Protein AF-A0A349D3S3-F1 (afdb_monomer_lite)

Structure (mmCIF, N/CA/C/O backbone):
data_AF-A0A349D3S3-F1
#
_entry.id   AF-A0A349D3S3-F1
#
loop_
_atom_site.group_PDB
_atom_site.id
_atom_site.type_symbol
_atom_site.label_atom_id
_atom_site.label_alt_id
_atom_site.label_comp_id
_atom_site.label_asym_id
_atom_site.label_entity_id
_atom_site.label_seq_id
_atom_site.pdbx_PDB_ins_code
_atom_site.Cartn_x
_atom_site.Cartn_y
_atom_site.Cartn_z
_atom_site.occupancy
_atom_site.B_iso_or_equiv
_atom_site.auth_seq_id
_atom_site.auth_comp_id
_atom_site.auth_asym_id
_atom_site.auth_atom_id
_atom_site.pdbx_PDB_model_num
ATOM 1 N N . MET A 1 1 ? -19.788 -14.676 25.984 1.00 38.38 1 MET A N 1
ATOM 2 C CA . MET A 1 1 ? -20.037 -13.221 25.981 1.00 38.38 1 MET A CA 1
ATOM 3 C C . MET A 1 1 ? -20.420 -12.859 24.555 1.00 38.38 1 MET A C 1
ATOM 5 O O . MET A 1 1 ? -19.579 -12.966 23.676 1.00 38.38 1 MET A O 1
ATOM 9 N N . LEU A 1 2 ? -21.706 -12.622 24.294 1.00 42.47 2 LEU A N 1
ATOM 10 C CA . LEU A 1 2 ? -22.197 -12.277 22.957 1.00 42.47 2 LEU A CA 1
ATOM 11 C C . LEU A 1 2 ? -21.880 -10.798 22.714 1.00 42.47 2 LEU A C 1
ATOM 13 O O . LEU A 1 2 ? -22.424 -9.940 23.405 1.00 42.47 2 LEU A O 1
ATOM 17 N N . SER A 1 3 ? -20.959 -10.517 21.791 1.00 52.47 3 SER A N 1
ATOM 18 C CA . SER A 1 3 ? -20.718 -9.158 21.306 1.00 52.47 3 SER A CA 1
ATOM 19 C C . SER A 1 3 ? -21.906 -8.762 20.435 1.00 52.47 3 SER A C 1
ATOM 21 O O . SER A 1 3 ? -22.167 -9.410 19.422 1.00 52.47 3 SER A O 1
ATOM 23 N N . LEU A 1 4 ? -22.659 -7.739 20.848 1.00 53.25 4 LEU A N 1
ATOM 24 C CA . LEU A 1 4 ? -23.593 -7.080 19.946 1.00 53.25 4 LEU A CA 1
ATOM 25 C C . LEU A 1 4 ? -22.754 -6.365 18.886 1.00 53.25 4 LEU A C 1
ATOM 27 O O . LEU A 1 4 ? -22.228 -5.284 19.142 1.00 53.25 4 LEU A O 1
ATOM 31 N N . SER A 1 5 ? -22.625 -6.966 17.704 1.00 58.03 5 SER A N 1
ATOM 32 C CA . SER A 1 5 ? -22.218 -6.235 16.509 1.00 58.03 5 SER A CA 1
ATOM 33 C C . SER A 1 5 ? -23.203 -5.086 16.334 1.00 58.03 5 SER A C 1
ATOM 35 O O . SER A 1 5 ? -24.383 -5.309 16.050 1.00 58.03 5 SER A O 1
ATOM 37 N N . SER A 1 6 ? -22.741 -3.857 16.564 1.00 60.47 6 SER A N 1
ATOM 38 C CA . SER A 1 6 ? -23.488 -2.689 16.131 1.00 60.47 6 SER A CA 1
ATOM 39 C C . SER A 1 6 ? -23.725 -2.848 14.634 1.00 60.47 6 SER A C 1
ATOM 41 O O . SER A 1 6 ? -22.820 -3.158 13.859 1.00 60.47 6 SER A O 1
ATOM 43 N N . VAL A 1 7 ? -24.969 -2.683 14.210 1.00 66.00 7 VAL A N 1
ATOM 44 C CA . VAL A 1 7 ? -25.244 -2.496 12.793 1.00 66.00 7 VAL A CA 1
ATOM 45 C C . VAL A 1 7 ? -24.524 -1.201 12.384 1.00 66.00 7 VAL A C 1
ATOM 47 O O . VAL A 1 7 ? -24.918 -0.129 12.831 1.00 66.00 7 VAL A O 1
ATOM 50 N N . GLY A 1 8 ? -23.469 -1.291 11.563 1.00 67.31 8 GLY A N 1
ATOM 51 C CA . GLY A 1 8 ? -23.149 -0.224 10.604 1.00 67.31 8 GLY A CA 1
ATOM 52 C C . GLY A 1 8 ? -21.924 0.678 10.808 1.00 67.31 8 GLY A C 1
ATOM 53 O O . GLY A 1 8 ? -21.940 1.768 10.240 1.00 67.31 8 GLY A O 1
ATOM 54 N N . GLN A 1 9 ? -20.866 0.297 11.538 1.00 82.25 9 GLN A N 1
ATOM 55 C CA . GLN A 1 9 ? -19.601 1.049 11.435 1.00 82.25 9 GLN A CA 1
ATOM 56 C C . GLN A 1 9 ? -18.710 0.451 10.344 1.00 82.25 9 GLN A C 1
ATOM 58 O O . GLN A 1 9 ? -18.125 -0.608 10.548 1.00 82.25 9 GLN A O 1
ATOM 63 N N . SER A 1 10 ? -18.599 1.155 9.216 1.00 92.50 10 SER A N 1
ATOM 64 C CA . SER A 1 10 ? -17.615 0.853 8.176 1.00 92.50 10 SER A CA 1
ATOM 65 C C . SER A 1 10 ? -16.369 1.723 8.319 1.00 92.50 10 SER A C 1
ATOM 67 O O . SER A 1 10 ? -16.459 2.905 8.664 1.00 92.50 10 SER A O 1
ATOM 69 N N . VAL A 1 11 ? -15.209 1.156 8.012 1.00 94.81 11 VAL A N 1
ATOM 70 C CA . VAL A 1 11 ? -13.903 1.814 8.048 1.00 94.81 11 VAL A CA 1
ATOM 71 C C . VAL A 1 11 ? -13.376 1.966 6.624 1.00 94.81 11 VAL A C 1
ATOM 73 O O . VAL A 1 11 ? -13.164 0.989 5.907 1.00 94.81 11 VAL A O 1
ATOM 76 N N . GLY A 1 12 ? -13.150 3.216 6.221 1.00 97.44 12 GLY A N 1
ATOM 77 C CA . GLY A 1 12 ? -12.486 3.562 4.968 1.00 97.44 12 GLY A CA 1
ATOM 78 C C . GLY A 1 12 ? -11.044 4.004 5.206 1.00 97.44 12 GLY A C 1
ATOM 79 O O . GLY A 1 12 ? -10.811 4.937 5.975 1.00 97.44 12 GLY A O 1
ATOM 80 N N . LEU A 1 13 ? -10.086 3.377 4.524 1.00 98.25 13 LEU A N 1
ATOM 81 C CA . LEU A 1 13 ? -8.670 3.741 4.556 1.00 98.25 13 LEU A CA 1
ATOM 82 C C . LEU A 1 13 ? -8.267 4.472 3.265 1.00 98.25 13 LEU A C 1
ATOM 84 O O . LEU A 1 13 ? -8.439 3.956 2.161 1.00 98.25 13 LEU A O 1
ATOM 88 N N . VAL A 1 14 ? -7.709 5.679 3.396 1.00 98.31 14 VAL A N 1
ATOM 89 C CA . VAL A 1 14 ? -7.275 6.515 2.263 1.00 98.31 14 VAL A CA 1
ATOM 90 C C . VAL A 1 14 ? -5.759 6.686 2.300 1.00 98.31 14 VAL A C 1
ATOM 92 O O . VAL A 1 14 ? -5.220 7.278 3.235 1.00 98.31 14 VAL A O 1
ATOM 95 N N . LEU A 1 15 ? -5.070 6.191 1.272 1.00 98.44 15 LEU A N 1
ATOM 96 C CA . LEU A 1 15 ? -3.609 6.166 1.191 1.00 98.44 15 LEU A CA 1
ATOM 97 C C . LEU A 1 15 ? -3.091 7.158 0.145 1.00 98.44 15 LEU A C 1
ATOM 99 O O . LEU A 1 15 ? -3.275 6.992 -1.062 1.00 98.44 15 LEU A O 1
ATOM 103 N N . SER A 1 16 ? -2.395 8.200 0.592 1.00 97.81 16 SER A N 1
ATOM 104 C CA . SER A 1 16 ? -1.797 9.180 -0.319 1.00 97.81 16 SER A CA 1
ATOM 105 C C . SER A 1 16 ? -0.648 8.589 -1.148 1.00 97.81 16 SER A C 1
ATOM 107 O O . SER A 1 16 ? -0.029 7.591 -0.776 1.00 97.81 16 SER A O 1
ATOM 109 N N . GLY A 1 17 ? -0.280 9.279 -2.231 1.00 96.50 17 GLY A N 1
ATOM 110 C CA . GLY A 1 17 ? 1.021 9.075 -2.874 1.00 96.50 17 GLY A CA 1
ATOM 111 C C . GLY A 1 17 ? 2.186 9.546 -1.991 1.00 96.50 17 GLY A C 1
ATOM 112 O O . GLY A 1 17 ? 1.980 10.116 -0.918 1.00 96.50 17 GLY A O 1
ATOM 113 N N . GLY A 1 18 ? 3.419 9.322 -2.454 1.00 91.62 18 GLY A N 1
ATOM 114 C CA . GLY A 1 18 ? 4.620 9.756 -1.725 1.00 91.62 18 GLY A CA 1
ATOM 115 C C . GLY A 1 18 ? 5.941 9.096 -2.134 1.00 91.62 18 GLY A C 1
ATOM 116 O O . GLY A 1 18 ? 6.928 9.237 -1.412 1.00 91.62 18 GLY A O 1
ATOM 117 N N . GLY A 1 19 ? 5.980 8.353 -3.248 1.00 89.50 19 GLY A N 1
ATOM 118 C CA . GLY A 1 19 ? 7.176 7.623 -3.678 1.00 89.50 19 GLY A CA 1
ATOM 119 C C . GLY A 1 19 ? 7.599 6.580 -2.641 1.00 89.50 19 GLY A C 1
ATOM 120 O O . GLY A 1 19 ? 6.746 5.891 -2.080 1.00 89.50 19 GLY A O 1
ATOM 121 N N . SER A 1 20 ? 8.899 6.502 -2.346 1.00 89.31 20 SER A N 1
ATOM 122 C CA . SER A 1 20 ? 9.462 5.569 -1.357 1.00 89.31 20 SER A CA 1
ATOM 123 C C . SER A 1 20 ? 8.991 5.835 0.076 1.00 89.31 20 SER A C 1
ATOM 125 O O . SER A 1 20 ? 8.819 4.899 0.850 1.00 89.31 20 SER A O 1
ATOM 127 N N . LYS A 1 21 ? 8.695 7.090 0.439 1.00 93.25 21 LYS A N 1
ATOM 128 C CA . LYS A 1 21 ? 8.134 7.408 1.766 1.00 93.25 21 LYS A CA 1
ATOM 129 C C . LYS A 1 21 ? 6.728 6.831 1.953 1.00 93.25 21 LYS A C 1
ATOM 131 O O . LYS A 1 21 ? 6.325 6.571 3.082 1.00 93.25 21 LYS A O 1
ATOM 136 N N . GLY A 1 22 ? 6.006 6.593 0.855 1.00 94.25 22 GLY A N 1
ATOM 137 C CA . GLY A 1 22 ? 4.680 5.975 0.870 1.00 94.25 22 GLY A CA 1
ATOM 138 C C . GLY A 1 22 ? 4.674 4.526 1.367 1.00 94.25 22 GLY A C 1
ATOM 139 O O . GLY A 1 22 ? 3.618 4.037 1.749 1.00 94.25 22 GLY A O 1
ATOM 140 N N . LEU A 1 23 ? 5.832 3.855 1.441 1.00 96.00 23 LEU A N 1
ATOM 141 C CA . LEU A 1 23 ? 5.936 2.506 2.015 1.00 96.00 23 LEU A CA 1
ATOM 142 C C . LEU A 1 23 ? 5.558 2.460 3.504 1.00 96.00 23 LEU A C 1
ATOM 144 O O . LEU A 1 23 ? 5.178 1.405 4.004 1.00 96.00 23 LEU A O 1
ATOM 148 N N . ALA A 1 24 ? 5.574 3.603 4.200 1.00 97.31 24 ALA A N 1
ATOM 149 C CA . ALA A 1 24 ? 5.077 3.710 5.571 1.00 97.31 24 ALA A CA 1
ATOM 150 C C . ALA A 1 24 ? 3.601 3.289 5.716 1.00 97.31 24 ALA A C 1
ATOM 152 O O . ALA A 1 24 ? 3.203 2.841 6.791 1.00 97.31 24 ALA A O 1
ATOM 153 N N . HIS A 1 25 ? 2.804 3.366 4.640 1.00 98.38 25 HIS A N 1
ATOM 154 C CA . HIS A 1 25 ? 1.414 2.894 4.635 1.00 98.38 25 HIS A CA 1
ATOM 155 C C . HIS A 1 25 ? 1.294 1.403 4.969 1.00 98.38 25 HIS A C 1
ATOM 157 O O . HIS A 1 25 ? 0.322 1.014 5.606 1.00 98.38 25 HIS A O 1
ATOM 163 N N . ILE A 1 26 ? 2.293 0.581 4.624 1.00 98.44 26 ILE A N 1
ATOM 164 C CA . ILE A 1 26 ? 2.323 -0.848 4.982 1.00 98.44 26 ILE A CA 1
ATOM 165 C C . ILE A 1 26 ? 2.325 -1.009 6.509 1.00 98.44 26 ILE A C 1
ATOM 167 O O . ILE A 1 26 ? 1.579 -1.814 7.057 1.00 98.44 26 ILE A O 1
ATOM 171 N N . GLY A 1 27 ? 3.106 -0.184 7.214 1.00 98.31 27 GLY A N 1
ATOM 172 C CA . GLY A 1 27 ? 3.143 -0.180 8.678 1.00 98.31 27 GLY A CA 1
ATOM 173 C C . GLY A 1 27 ? 1.827 0.277 9.311 1.00 98.31 27 GLY A C 1
ATOM 174 O O . GLY A 1 27 ? 1.443 -0.238 10.358 1.00 98.31 27 GLY A O 1
ATOM 175 N N . VAL A 1 28 ? 1.110 1.206 8.670 1.00 98.19 28 VAL A N 1
ATOM 176 C CA . VAL A 1 28 ? -0.235 1.612 9.111 1.00 98.19 28 VAL A CA 1
ATOM 177 C C . VAL A 1 28 ? -1.207 0.443 8.997 1.00 98.19 28 VAL A C 1
ATOM 179 O O . VAL A 1 28 ? -1.898 0.150 9.967 1.00 98.19 28 VAL A O 1
ATOM 182 N N . ILE A 1 29 ? -1.228 -0.246 7.852 1.00 98.50 29 ILE A N 1
ATOM 183 C CA . ILE A 1 29 ? -2.084 -1.422 7.641 1.00 98.50 29 ILE A CA 1
ATOM 184 C C . ILE A 1 29 ? -1.767 -2.496 8.683 1.00 98.50 29 ILE A C 1
ATOM 186 O O . ILE A 1 29 ? -2.670 -2.921 9.398 1.00 98.50 29 ILE A O 1
ATOM 190 N N . LYS A 1 30 ? -0.486 -2.838 8.865 1.00 98.56 30 LYS A N 1
ATOM 191 C CA . LYS A 1 30 ? -0.045 -3.796 9.887 1.00 98.56 30 LYS A CA 1
ATOM 192 C C . LYS A 1 30 ? -0.565 -3.440 11.284 1.00 98.56 30 LYS A C 1
ATOM 194 O O . LYS A 1 30 ? -1.110 -4.282 11.988 1.00 98.56 30 LYS A O 1
ATOM 199 N N . ALA A 1 31 ? -0.458 -2.171 11.679 1.00 98.44 31 ALA A N 1
ATOM 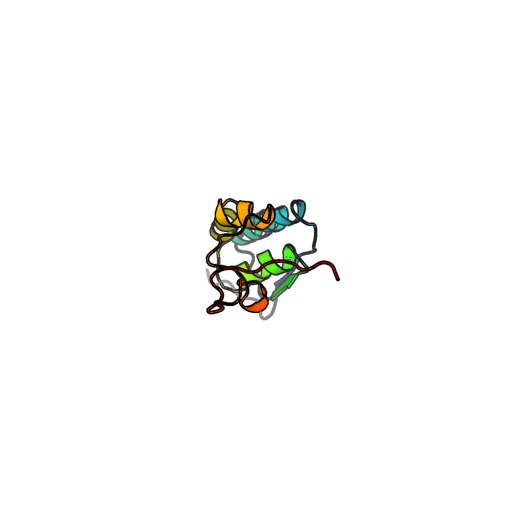200 C CA . ALA A 1 31 ? -0.927 -1.715 12.985 1.00 98.44 31 ALA A CA 1
ATOM 201 C C . ALA A 1 31 ? -2.458 -1.795 13.156 1.00 98.44 31 ALA A C 1
ATOM 203 O O . ALA A 1 31 ? -2.927 -1.913 14.295 1.00 98.44 31 ALA A O 1
ATOM 204 N N . LEU A 1 32 ? -3.223 -1.689 12.060 1.00 97.88 32 LEU A N 1
ATOM 205 C CA . LEU A 1 32 ? -4.676 -1.886 12.039 1.00 97.88 32 LEU A CA 1
ATOM 206 C C . LEU A 1 32 ? -5.028 -3.377 12.145 1.00 97.88 32 LEU A C 1
ATOM 208 O O . LEU A 1 32 ? -5.885 -3.728 12.959 1.00 97.88 32 LEU A O 1
ATOM 212 N N . GLU A 1 33 ? -4.323 -4.243 11.410 1.00 96.62 33 GLU A N 1
ATOM 213 C CA . GLU A 1 33 ? -4.478 -5.705 11.473 1.00 96.62 33 GLU A CA 1
ATOM 214 C C . GLU A 1 33 ? -4.197 -6.246 12.880 1.00 96.62 33 GLU A C 1
ATOM 216 O O . GLU A 1 33 ? -5.033 -6.947 13.454 1.00 96.62 33 GLU A O 1
ATOM 221 N N . GLU A 1 34 ? -3.077 -5.844 13.491 1.00 97.81 34 GLU A N 1
ATOM 222 C CA . GLU A 1 34 ? -2.694 -6.222 14.861 1.00 97.81 34 GLU A CA 1
ATOM 223 C C . GLU A 1 34 ? -3.739 -5.809 15.911 1.00 97.81 34 GLU A C 1
ATOM 225 O O . GLU A 1 34 ? -3.884 -6.456 16.949 1.00 97.81 34 GLU A O 1
ATOM 230 N N . ARG A 1 35 ? -4.477 -4.724 15.650 1.00 97.44 35 ARG A N 1
ATOM 231 C CA . ARG A 1 35 ? -5.549 -4.218 16.521 1.00 97.44 35 ARG A CA 1
ATOM 232 C C . ARG A 1 35 ? -6.929 -4.748 16.154 1.00 97.44 35 ARG A C 1
ATOM 234 O O . ARG A 1 35 ? -7.900 -4.343 16.790 1.00 97.44 35 ARG A O 1
ATOM 241 N N . GLN A 1 36 ? -7.020 -5.628 15.158 1.00 94.94 36 GLN A N 1
ATOM 242 C CA . GLN A 1 36 ? -8.276 -6.184 14.657 1.00 94.94 36 GLN A CA 1
ATOM 243 C C . GLN A 1 36 ? -9.271 -5.092 14.230 1.00 94.94 36 GLN A C 1
ATOM 245 O O . GLN A 1 36 ? -10.481 -5.226 14.425 1.00 94.94 36 GLN A O 1
ATOM 250 N N . ILE A 1 37 ? -8.763 -3.990 13.669 1.00 95.06 37 ILE A N 1
ATOM 251 C CA . ILE A 1 37 ? -9.592 -2.922 13.107 1.00 95.06 37 ILE A CA 1
ATOM 252 C C . ILE A 1 37 ? -9.917 -3.318 11.659 1.00 95.06 37 ILE A C 1
ATOM 254 O O . ILE A 1 37 ? -8.997 -3.362 10.842 1.00 95.06 37 ILE A O 1
ATOM 258 N N . PRO A 1 38 ? -11.186 -3.619 11.321 1.00 92.81 38 PRO A N 1
ATOM 259 C CA . PRO A 1 38 ? -11.548 -4.010 9.962 1.00 92.81 38 PRO A CA 1
ATOM 260 C C . PRO A 1 38 ? -11.356 -2.830 9.004 1.00 92.81 38 PRO A C 1
ATOM 262 O O . PRO A 1 38 ? -11.569 -1.687 9.396 1.00 92.81 38 PRO A O 1
ATOM 265 N N . ILE A 1 39 ? -10.966 -3.104 7.757 1.00 96.69 39 ILE A N 1
ATOM 266 C CA . ILE A 1 39 ? -10.918 -2.125 6.663 1.00 96.69 39 ILE A CA 1
ATOM 267 C C . ILE A 1 39 ? -11.925 -2.591 5.612 1.00 96.69 39 ILE A C 1
ATOM 269 O O . ILE A 1 39 ? -11.685 -3.575 4.918 1.00 96.69 39 ILE A O 1
ATOM 273 N N . ASP A 1 40 ? -13.057 -1.900 5.504 1.00 96.38 40 ASP A N 1
ATOM 274 C CA . ASP A 1 40 ? -14.135 -2.262 4.573 1.00 96.38 40 ASP A CA 1
ATOM 275 C C . ASP A 1 40 ? -13.913 -1.667 3.181 1.00 96.38 40 ASP A C 1
ATOM 277 O O . ASP A 1 40 ? -14.290 -2.249 2.165 1.00 96.38 40 ASP A O 1
ATOM 281 N N . PHE A 1 41 ? -13.292 -0.487 3.134 1.00 97.75 41 PHE A N 1
ATOM 282 C CA . PHE A 1 41 ? -12.986 0.222 1.900 1.00 97.75 41 PHE A CA 1
ATOM 283 C C . PHE A 1 41 ? -11.556 0.733 1.941 1.00 97.75 41 PHE A C 1
ATOM 285 O O . PHE A 1 41 ? -11.106 1.277 2.948 1.00 97.75 41 PHE A O 1
ATOM 292 N N . ILE A 1 42 ? -10.856 0.627 0.818 1.00 98.44 42 ILE A N 1
ATOM 293 C CA . ILE A 1 42 ? -9.510 1.165 0.673 1.00 98.44 42 ILE A CA 1
ATOM 294 C C . ILE A 1 42 ? -9.368 1.855 -0.676 1.00 98.44 42 ILE A C 1
ATOM 296 O O . ILE A 1 42 ? -9.860 1.381 -1.699 1.00 98.44 42 ILE A O 1
ATOM 300 N N . THR A 1 43 ? -8.720 3.012 -0.677 1.00 98.25 43 THR A N 1
ATOM 301 C CA . THR A 1 43 ? -8.406 3.761 -1.894 1.00 98.25 43 THR A CA 1
ATOM 302 C C . THR A 1 43 ? -7.054 4.435 -1.747 1.00 98.25 43 THR A C 1
ATOM 304 O O . THR A 1 43 ? -6.599 4.709 -0.633 1.00 98.25 43 THR A O 1
ATOM 307 N N . GLY A 1 44 ? -6.394 4.724 -2.862 1.00 97.88 44 GLY A N 1
ATOM 308 C CA . GLY A 1 44 ? -5.129 5.431 -2.819 1.00 97.88 44 GLY A CA 1
ATOM 309 C C . GLY A 1 44 ? -4.638 5.925 -4.167 1.00 97.88 44 GLY A C 1
ATOM 310 O O . GLY A 1 44 ? -5.216 5.630 -5.211 1.00 97.88 44 GLY A O 1
ATOM 311 N N . THR A 1 45 ? -3.537 6.674 -4.124 1.00 98.19 45 THR A N 1
ATOM 312 C CA . THR A 1 45 ? -2.894 7.283 -5.299 1.00 98.19 45 THR A CA 1
ATOM 313 C C . THR A 1 45 ? -1.428 6.860 -5.386 1.00 98.19 45 THR A C 1
ATOM 315 O O . THR A 1 45 ? -0.717 6.893 -4.383 1.00 98.19 45 THR A O 1
ATOM 318 N 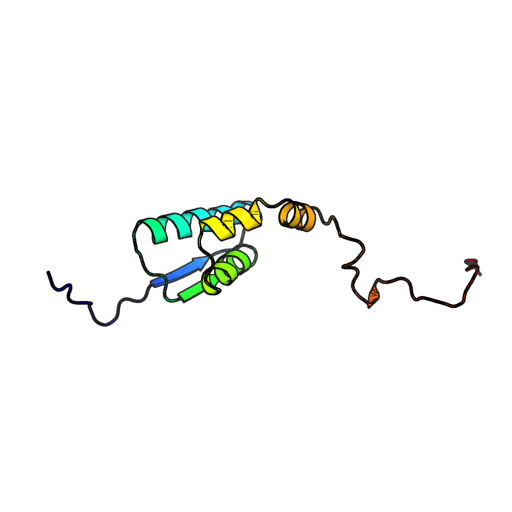N . SER A 1 46 ? -0.934 6.521 -6.585 1.00 96.06 46 SER A N 1
ATOM 319 C CA . SER A 1 46 ? 0.474 6.135 -6.817 1.00 96.06 46 SER A CA 1
ATOM 320 C C . SER A 1 46 ? 0.916 5.001 -5.870 1.00 96.06 46 SER A C 1
ATOM 322 O O . SER A 1 46 ? 0.269 3.959 -5.866 1.00 96.06 46 SER A O 1
ATOM 324 N N . THR A 1 47 ? 1.952 5.180 -5.037 1.00 96.81 47 THR A N 1
ATOM 325 C CA . THR A 1 47 ? 2.382 4.177 -4.041 1.00 96.81 47 THR A CA 1
ATOM 326 C C . THR A 1 47 ? 1.225 3.692 -3.161 1.00 96.81 47 THR A C 1
ATOM 328 O O . THR A 1 47 ? 1.095 2.494 -2.927 1.00 96.81 47 THR A O 1
ATOM 331 N N . GLY A 1 48 ? 0.350 4.603 -2.715 1.00 98.06 48 GLY A N 1
ATOM 332 C CA . GLY A 1 48 ? -0.825 4.249 -1.918 1.00 98.06 48 GLY A CA 1
ATOM 333 C C . GLY A 1 48 ? -1.847 3.416 -2.694 1.00 98.06 48 GLY A C 1
ATOM 334 O O . GLY A 1 48 ? -2.486 2.551 -2.107 1.00 98.06 48 GLY A O 1
ATOM 335 N N . ALA A 1 49 ? -1.964 3.618 -4.012 1.00 98.25 49 ALA A N 1
ATOM 336 C CA . ALA A 1 49 ? -2.823 2.799 -4.871 1.00 98.25 49 ALA A CA 1
ATOM 337 C C . ALA A 1 49 ? -2.278 1.373 -5.020 1.00 98.25 49 ALA A C 1
ATOM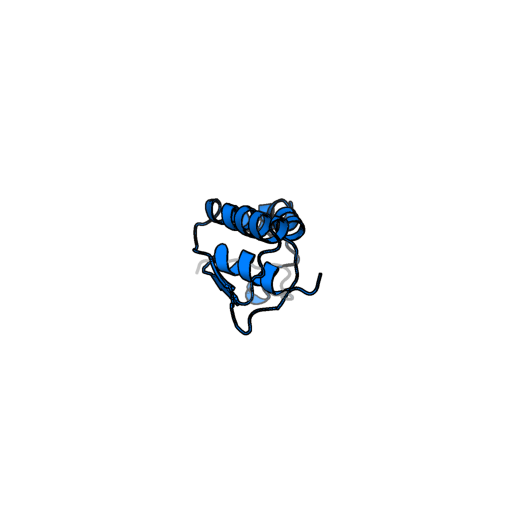 339 O O . ALA A 1 49 ? -3.047 0.422 -4.962 1.00 98.25 49 ALA A O 1
ATOM 340 N N . ILE A 1 50 ? -0.957 1.225 -5.180 1.00 97.25 50 ILE A N 1
ATOM 341 C CA . ILE A 1 50 ? -0.308 -0.090 -5.298 1.00 97.25 50 ILE A CA 1
ATOM 342 C C . ILE A 1 50 ? -0.478 -0.874 -3.992 1.00 97.25 50 ILE A C 1
ATOM 344 O O . ILE A 1 50 ? -0.982 -1.993 -4.014 1.00 97.25 50 ILE A O 1
ATOM 348 N N . ILE A 1 51 ? -0.123 -0.268 -2.853 1.00 98.38 51 ILE A N 1
ATOM 349 C CA . ILE A 1 51 ? -0.265 -0.897 -1.530 1.00 98.38 51 ILE A CA 1
ATOM 350 C C . ILE A 1 51 ? -1.735 -1.219 -1.244 1.00 98.38 51 ILE A C 1
ATOM 352 O O . ILE A 1 51 ? -2.057 -2.341 -0.865 1.00 98.38 51 ILE A O 1
ATOM 356 N N . GLY A 1 52 ? -2.631 -0.252 -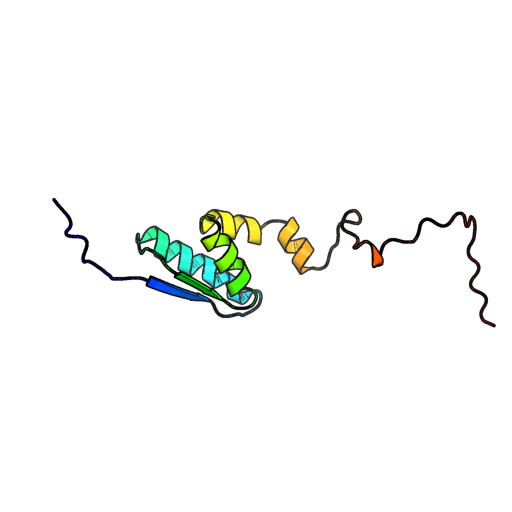1.461 1.00 98.31 52 GLY A N 1
ATOM 357 C CA . GLY A 1 52 ? -4.057 -0.437 -1.215 1.00 98.31 52 GLY A CA 1
ATOM 358 C C . GLY A 1 52 ? -4.688 -1.498 -2.116 1.00 98.31 52 GLY A C 1
ATOM 359 O O . GLY A 1 52 ? 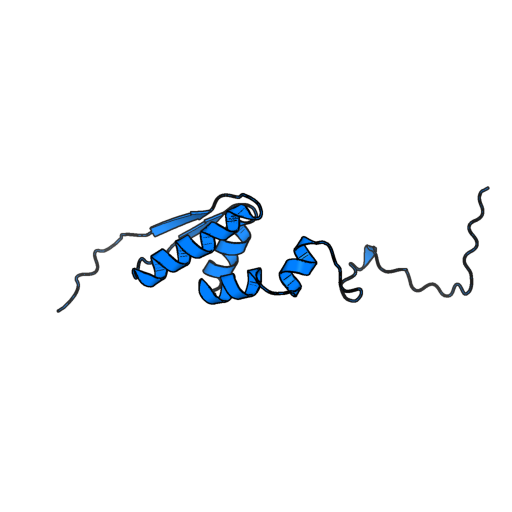-5.528 -2.263 -1.655 1.00 98.31 52 GLY A O 1
ATOM 360 N N . GLY A 1 53 ? -4.255 -1.588 -3.376 1.00 98.38 53 GLY A N 1
ATOM 361 C CA . GLY A 1 53 ? -4.708 -2.605 -4.322 1.00 98.38 53 GLY A CA 1
ATOM 362 C C . GLY A 1 53 ? -4.246 -4.013 -3.949 1.00 98.38 53 GLY A C 1
ATOM 363 O O . GLY A 1 53 ? -5.051 -4.942 -3.996 1.00 98.38 53 GLY A O 1
ATOM 364 N N . LEU A 1 54 ? -2.986 -4.176 -3.528 1.00 98.31 54 LEU A N 1
ATOM 365 C CA . LEU A 1 54 ? -2.487 -5.456 -3.012 1.00 98.31 54 LEU A CA 1
ATOM 366 C C . LEU A 1 54 ? -3.267 -5.879 -1.764 1.00 98.31 54 LEU A C 1
ATOM 368 O O . LEU A 1 54 ? -3.758 -7.002 -1.701 1.00 98.31 54 LEU A O 1
ATOM 372 N N . TYR A 1 55 ? -3.470 -4.959 -0.822 1.00 98.50 55 TYR A N 1
ATOM 373 C CA . TYR A 1 55 ? -4.239 -5.244 0.386 1.00 98.50 55 TYR A CA 1
ATOM 374 C C . TYR A 1 55 ? -5.684 -5.657 0.077 1.00 98.50 55 TYR A C 1
ATOM 376 O O . TYR A 1 55 ? -6.156 -6.693 0.537 1.00 98.50 55 TYR A O 1
ATOM 384 N N . ALA A 1 56 ? -6.367 -4.907 -0.794 1.00 98.12 56 ALA A N 1
ATOM 385 C CA . ALA A 1 56 ? -7.713 -5.247 -1.261 1.00 98.12 56 ALA A CA 1
ATOM 386 C C . ALA A 1 56 ? -7.780 -6.596 -1.999 1.00 98.12 56 ALA A C 1
ATOM 388 O O . ALA A 1 56 ? -8.843 -7.211 -2.055 1.00 98.12 56 ALA A O 1
ATOM 389 N N . SER A 1 57 ? -6.659 -7.058 -2.562 1.00 98.19 57 SER A N 1
ATOM 390 C CA . SER A 1 57 ? -6.547 -8.359 -3.232 1.00 98.19 57 SER A CA 1
ATOM 391 C C . SER A 1 57 ? -6.332 -9.525 -2.257 1.00 98.19 57 SER A C 1
ATOM 393 O O . SER A 1 57 ? -6.226 -10.666 -2.700 1.00 98.19 57 SER A O 1
ATOM 395 N N . GLY A 1 58 ? -6.291 -9.259 -0.946 1.00 97.12 58 GLY A N 1
ATOM 396 C CA . GLY A 1 58 ? -6.204 -10.275 0.106 1.00 97.12 58 GLY A CA 1
ATOM 397 C C . GLY A 1 58 ? -4.795 -10.547 0.632 1.00 97.12 58 GLY A C 1
ATOM 398 O O . GLY A 1 58 ? -4.629 -11.484 1.407 1.00 97.12 58 GLY A O 1
ATOM 399 N N . TYR A 1 59 ? -3.797 -9.752 0.239 1.00 98.44 59 TYR A N 1
ATOM 400 C CA . TYR A 1 59 ? -2.451 -9.852 0.800 1.00 98.44 59 TYR A CA 1
ATOM 401 C C . TYR A 1 59 ? -2.395 -9.213 2.191 1.00 98.44 59 TYR A C 1
ATOM 403 O O . TYR A 1 59 ? -2.924 -8.120 2.405 1.00 98.44 59 TYR A O 1
ATOM 411 N N . THR A 1 60 ? -1.690 -9.862 3.110 1.00 98.12 60 THR A N 1
ATOM 412 C CA . THR A 1 60 ? -1.388 -9.337 4.452 1.00 98.12 60 THR A CA 1
ATOM 413 C C . THR A 1 60 ? -0.353 -8.210 4.398 1.00 98.12 60 THR A C 1
ATOM 415 O O . THR A 1 60 ? 0.414 -8.100 3.431 1.00 98.12 60 THR A O 1
ATOM 418 N N . ALA A 1 61 ? -0.266 -7.376 5.441 1.00 98.19 61 ALA A N 1
ATOM 419 C CA . ALA A 1 61 ? 0.768 -6.342 5.489 1.00 98.19 61 ALA A CA 1
ATOM 420 C C . ALA A 1 61 ? 2.193 -6.924 5.427 1.00 98.19 61 ALA A C 1
ATOM 422 O O . ALA A 1 61 ? 3.068 -6.324 4.796 1.00 98.19 61 ALA A O 1
ATOM 423 N N . GLU A 1 62 ? 2.430 -8.094 6.028 1.00 98.25 62 GLU A N 1
ATOM 424 C CA . GLU A 1 62 ? 3.700 -8.824 5.942 1.00 98.25 62 GLU A CA 1
ATOM 425 C C . GLU A 1 62 ? 4.040 -9.259 4.513 1.00 98.25 62 GLU A C 1
ATOM 427 O O . GLU A 1 62 ? 5.172 -9.067 4.068 1.00 98.25 62 GLU A O 1
ATOM 432 N N . GLU A 1 63 ? 3.082 -9.820 3.775 1.00 98.56 63 GLU A N 1
ATOM 433 C CA . GLU A 1 63 ? 3.307 -10.246 2.389 1.00 98.56 63 GLU A CA 1
ATOM 434 C C . GLU A 1 63 ? 3.570 -9.047 1.479 1.00 98.56 63 GLU A C 1
ATOM 436 O O . GLU A 1 63 ? 4.487 -9.078 0.656 1.00 98.56 63 GLU A O 1
ATOM 441 N N . ILE A 1 64 ? 2.824 -7.955 1.666 1.00 98.50 64 ILE A N 1
ATOM 442 C CA . ILE A 1 64 ? 3.074 -6.704 0.947 1.00 98.50 64 ILE A CA 1
ATOM 443 C C . ILE A 1 64 ? 4.480 -6.197 1.277 1.00 98.50 64 ILE A C 1
ATOM 445 O O . ILE A 1 64 ? 5.239 -5.863 0.369 1.00 98.50 64 ILE A O 1
ATOM 449 N N . GLN A 1 65 ? 4.872 -6.181 2.553 1.00 98.00 65 GLN A N 1
ATOM 450 C CA . GLN A 1 65 ? 6.227 -5.798 2.949 1.00 98.00 65 GLN A CA 1
ATOM 451 C C . GLN A 1 65 ? 7.289 -6.658 2.251 1.00 98.00 65 GLN A C 1
ATOM 453 O O . GLN A 1 65 ? 8.264 -6.106 1.743 1.00 98.00 65 GLN A O 1
ATOM 458 N N . ALA A 1 66 ? 7.093 -7.976 2.187 1.00 98.25 66 ALA A N 1
ATOM 459 C CA . ALA A 1 66 ? 8.011 -8.887 1.513 1.00 98.25 66 ALA A CA 1
ATOM 460 C C . ALA A 1 66 ? 8.135 -8.580 0.011 1.00 98.25 66 ALA A C 1
ATOM 462 O O . ALA A 1 66 ? 9.252 -8.524 -0.500 1.00 98.25 66 ALA A O 1
ATOM 463 N N . ILE A 1 67 ? 7.024 -8.285 -0.677 1.00 97.50 67 ILE A N 1
ATOM 464 C CA . ILE A 1 67 ? 7.035 -7.868 -2.090 1.00 97.50 67 ILE A CA 1
ATOM 465 C C . ILE A 1 67 ? 7.887 -6.608 -2.273 1.00 97.50 67 ILE A C 1
ATOM 467 O O . ILE A 1 67 ? 8.753 -6.570 -3.142 1.00 97.50 67 ILE A O 1
ATOM 471 N N . PHE A 1 68 ? 7.690 -5.581 -1.447 1.00 95.94 68 PHE A N 1
ATOM 472 C CA . PHE A 1 68 ? 8.428 -4.318 -1.576 1.00 95.94 68 PHE A CA 1
ATOM 473 C C . PHE A 1 68 ? 9.914 -4.414 -1.184 1.00 95.94 68 PHE A C 1
ATOM 475 O O . PHE A 1 68 ? 10.689 -3.522 -1.533 1.00 95.94 68 PHE A O 1
ATOM 482 N N . LEU A 1 69 ? 10.308 -5.467 -0.464 1.00 95.56 69 LEU A N 1
ATOM 483 C CA . LEU A 1 69 ? 11.699 -5.770 -0.112 1.00 95.56 69 LEU A CA 1
ATOM 484 C C . LEU A 1 69 ? 12.373 -6.755 -1.079 1.00 95.56 69 LEU A C 1
ATOM 486 O O . LEU A 1 69 ? 13.567 -7.003 -0.930 1.00 95.56 69 LEU A O 1
ATOM 490 N N . SER A 1 70 ? 11.626 -7.309 -2.034 1.00 96.25 70 SER A N 1
ATOM 491 C CA . SER A 1 70 ? 12.145 -8.255 -3.020 1.00 96.25 70 SER A CA 1
ATOM 492 C C . SER A 1 70 ? 13.113 -7.595 -4.005 1.00 96.25 70 SER A C 1
ATOM 494 O O . SER A 1 70 ? 12.981 -6.407 -4.327 1.00 96.25 70 SER A O 1
ATOM 496 N N . ASP A 1 71 ? 14.065 -8.380 -4.510 1.00 93.81 71 ASP A N 1
ATOM 497 C CA . ASP A 1 71 ? 15.005 -7.924 -5.535 1.00 93.81 71 ASP A CA 1
ATOM 498 C C . ASP A 1 71 ? 14.256 -7.535 -6.814 1.00 93.81 71 ASP A C 1
ATOM 500 O O . ASP A 1 71 ? 14.555 -6.502 -7.408 1.00 93.81 71 ASP A O 1
ATOM 504 N N . GLU A 1 72 ? 13.198 -8.268 -7.170 1.00 91.12 72 GLU A N 1
ATOM 505 C CA . GLU A 1 72 ? 12.361 -7.982 -8.336 1.00 91.12 72 GLU A CA 1
ATOM 506 C C . GLU A 1 72 ? 11.732 -6.586 -8.257 1.00 91.12 72 GLU A C 1
ATOM 508 O O . GLU A 1 72 ? 11.727 -5.829 -9.235 1.00 91.12 72 GLU A O 1
ATOM 513 N N . PHE A 1 73 ? 11.211 -6.208 -7.086 1.00 91.94 73 PHE A N 1
ATOM 514 C CA . PHE A 1 73 ? 10.644 -4.877 -6.896 1.00 91.94 73 PHE A CA 1
ATOM 515 C C . PHE A 1 73 ? 11.726 -3.788 -6.898 1.00 91.94 73 PHE A C 1
ATOM 517 O O . PHE A 1 73 ? 11.524 -2.702 -7.454 1.00 91.94 73 PHE A O 1
ATOM 524 N N . ILE A 1 74 ? 12.886 -4.062 -6.300 1.00 91.88 74 ILE A N 1
ATOM 525 C CA . ILE A 1 74 ? 14.020 -3.131 -6.284 1.00 91.88 74 ILE A CA 1
ATOM 526 C C . ILE A 1 74 ? 14.547 -2.892 -7.705 1.00 91.88 74 ILE A C 1
ATOM 528 O O . ILE A 1 74 ? 14.796 -1.740 -8.078 1.00 91.88 74 ILE A O 1
ATOM 532 N N . ASP A 1 75 ? 14.668 -3.940 -8.509 1.00 91.94 75 ASP A N 1
ATOM 533 C CA . ASP A 1 75 ? 15.108 -3.872 -9.900 1.00 91.94 75 ASP A CA 1
ATOM 534 C C . ASP A 1 75 ? 14.108 -3.105 -10.761 1.00 91.94 75 ASP A C 1
ATOM 536 O O . ASP A 1 75 ? 14.500 -2.173 -11.476 1.00 91.94 75 ASP A O 1
ATOM 540 N N . LEU A 1 76 ? 12.810 -3.379 -10.589 1.00 88.50 76 LEU A N 1
ATOM 541 C CA . LEU A 1 76 ? 11.738 -2.605 -11.214 1.00 88.50 76 LEU A CA 1
ATOM 542 C C . LEU A 1 76 ? 11.874 -1.105 -10.903 1.00 88.50 76 LEU A C 1
ATOM 544 O O . LEU A 1 76 ? 11.794 -0.272 -11.810 1.00 88.50 76 LEU A O 1
ATOM 548 N N . MET A 1 77 ? 12.119 -0.747 -9.640 1.00 88.31 77 MET A N 1
ATOM 549 C CA . MET A 1 77 ? 12.287 0.646 -9.205 1.00 88.31 77 MET A CA 1
ATOM 550 C C . MET A 1 77 ? 13.567 1.301 -9.735 1.00 88.31 77 MET A C 1
ATOM 552 O O . MET A 1 77 ? 13.595 2.516 -9.944 1.00 88.31 77 MET A O 1
ATOM 556 N N . ARG A 1 78 ? 14.622 0.516 -9.970 1.00 89.00 78 ARG A N 1
ATOM 557 C CA . ARG A 1 78 ? 15.864 0.969 -10.616 1.00 89.00 78 ARG A CA 1
ATOM 558 C C . ARG A 1 78 ? 15.740 1.065 -12.136 1.00 89.00 78 ARG A C 1
ATOM 560 O O . ARG A 1 78 ? 16.633 1.610 -12.781 1.00 89.00 78 ARG A O 1
ATOM 567 N N . GLY A 1 79 ? 14.644 0.564 -12.705 1.00 86.31 79 GLY A N 1
ATOM 568 C CA . GLY A 1 79 ? 14.451 0.469 -14.148 1.00 86.31 79 GLY A CA 1
ATOM 569 C C . GLY A 1 79 ? 15.307 -0.619 -14.797 1.00 86.31 79 GLY A C 1
ATOM 570 O O . GLY A 1 79 ? 15.471 -0.601 -16.018 1.00 86.31 79 GLY A O 1
ATOM 571 N N . ILE A 1 80 ? 15.842 -1.545 -13.998 1.00 84.50 80 ILE A N 1
ATOM 572 C CA . ILE A 1 80 ? 16.499 -2.752 -14.489 1.00 84.50 80 ILE A CA 1
ATOM 573 C C . ILE A 1 80 ? 15.390 -3.631 -15.065 1.00 84.50 80 ILE A C 1
ATOM 575 O O . ILE A 1 80 ? 14.374 -3.881 -14.417 1.00 84.50 80 ILE A O 1
ATOM 579 N N . LYS A 1 81 ? 15.540 -4.014 -16.331 1.00 72.12 81 LYS A N 1
ATOM 580 C CA . LYS A 1 81 ? 14.560 -4.828 -17.043 1.00 72.12 81 LYS A CA 1
ATOM 581 C C . LYS A 1 81 ? 15.175 -6.161 -17.375 1.00 72.12 81 LYS A C 1
ATOM 583 O O . LYS A 1 81 ? 16.259 -6.211 -17.943 1.00 72.12 81 LYS A O 1
ATOM 588 N N . ASP A 1 82 ? 14.420 -7.199 -17.083 1.00 73.19 82 ASP A N 1
ATOM 589 C CA . ASP A 1 82 ? 14.622 -8.495 -17.691 1.00 73.19 82 ASP A CA 1
ATOM 590 C C . ASP A 1 82 ? 14.298 -8.388 -19.197 1.00 73.19 82 ASP A C 1
ATOM 592 O O . ASP A 1 82 ? 13.264 -7.827 -19.594 1.00 73.19 82 ASP A O 1
ATOM 596 N N . GLU A 1 83 ? 15.223 -8.853 -20.039 1.00 70.69 83 GLU A N 1
ATOM 597 C CA . GLU A 1 83 ? 15.132 -8.774 -21.501 1.00 70.69 83 GLU A CA 1
ATOM 598 C C . GLU A 1 83 ? 13.906 -9.520 -22.048 1.00 70.69 83 GLU A C 1
ATOM 600 O O . GLU A 1 83 ? 13.346 -9.120 -23.082 1.00 70.69 83 GLU A O 1
ATOM 605 N N . ASP A 1 84 ? 13.419 -10.522 -21.314 1.00 72.50 84 ASP A N 1
ATOM 606 C CA . ASP A 1 84 ? 12.235 -11.303 -21.673 1.00 72.50 84 ASP A CA 1
ATOM 607 C C . ASP A 1 84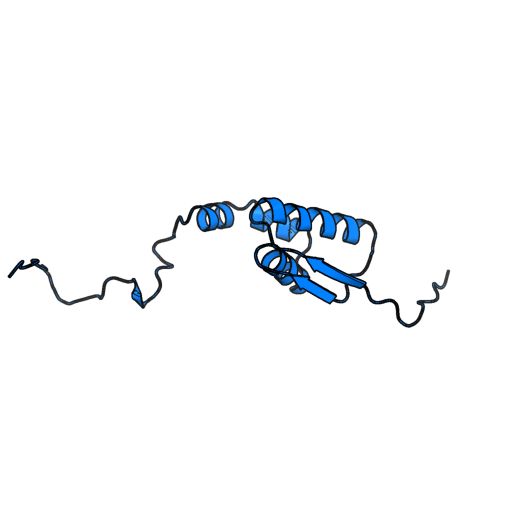 ? 10.937 -10.477 -21.599 1.00 72.50 84 ASP A C 1
ATOM 609 O O . ASP A 1 84 ? 9.974 -10.736 -22.334 1.00 72.50 84 ASP A O 1
ATOM 613 N N . TYR A 1 85 ? 10.926 -9.405 -20.799 1.00 71.38 85 TYR A N 1
ATOM 614 C CA . TYR A 1 85 ? 9.773 -8.517 -20.599 1.00 71.38 85 TYR A CA 1
ATOM 615 C C . TYR A 1 85 ? 9.796 -7.277 -21.501 1.00 71.38 85 TYR A C 1
ATOM 617 O O . TYR A 1 85 ? 9.129 -6.267 -21.236 1.00 71.38 85 TYR A O 1
ATOM 625 N N . ASN A 1 86 ? 10.531 -7.332 -22.613 1.00 72.50 86 ASN A N 1
ATOM 626 C CA . ASN A 1 86 ? 10.464 -6.286 -23.621 1.00 72.50 86 ASN A CA 1
ATOM 627 C C . ASN A 1 86 ? 9.063 -6.211 -24.243 1.00 72.50 86 ASN A C 1
ATOM 629 O O . ASN A 1 86 ? 8.573 -7.156 -24.867 1.00 72.50 86 ASN A O 1
ATOM 633 N N . TYR A 1 87 ? 8.426 -5.041 -24.105 1.00 74.62 87 TYR A N 1
ATOM 634 C CA . TYR A 1 87 ? 7.177 -4.721 -24.794 1.00 74.62 87 TYR A CA 1
ATOM 635 C C . TYR A 1 87 ? 7.300 -5.059 -26.278 1.00 74.62 87 TYR A C 1
ATOM 637 O O . TYR A 1 87 ? 8.310 -4.733 -26.895 1.00 74.62 87 TYR A O 1
ATOM 645 N N . TYR A 1 88 ? 6.253 -5.642 -26.868 1.00 75.38 88 TYR A N 1
ATOM 646 C CA . TYR A 1 88 ? 6.251 -6.064 -28.274 1.00 75.38 88 TYR A CA 1
ATOM 647 C C . TYR A 1 88 ? 6.777 -4.981 -29.234 1.00 75.38 88 TYR A C 1
ATOM 649 O O . TYR A 1 88 ? 7.586 -5.265 -30.107 1.00 75.38 88 TYR A O 1
ATOM 657 N N . PHE A 1 89 ? 6.396 -3.718 -29.017 1.00 76.00 89 PHE A N 1
ATOM 658 C CA . PHE A 1 89 ? 6.817 -2.578 -29.842 1.00 76.00 89 PHE A CA 1
ATOM 659 C C . PHE A 1 89 ? 8.286 -2.158 -29.678 1.00 76.00 89 PHE A C 1
ATOM 661 O O . PHE A 1 89 ? 8.768 -1.342 -30.458 1.00 76.00 89 PHE A O 1
ATOM 668 N N . LYS A 1 90 ? 8.975 -2.667 -28.654 1.00 71.31 90 LYS A N 1
ATOM 669 C CA . LYS A 1 90 ? 10.400 -2.431 -28.384 1.00 71.31 90 LYS A CA 1
ATOM 670 C C . LYS A 1 90 ? 11.283 -3.630 -28.715 1.00 71.31 90 LYS A C 1
ATOM 672 O O . LYS A 1 90 ? 12.497 -3.506 -28.616 1.00 71.31 90 LYS A O 1
ATOM 677 N N . LYS A 1 91 ? 10.699 -4.772 -29.087 1.00 75.62 91 LYS A N 1
ATOM 678 C CA . LYS A 1 91 ? 11.482 -5.896 -29.598 1.00 75.62 91 LYS A CA 1
ATOM 679 C C . LYS A 1 91 ? 12.079 -5.487 -30.942 1.00 75.62 91 LYS A C 1
ATOM 681 O O . LYS A 1 91 ? 11.366 -4.918 -31.773 1.00 75.62 91 LYS A O 1
ATOM 686 N N . GLU A 1 92 ? 13.360 -5.777 -31.159 1.00 71.31 92 GLU A N 1
ATOM 687 C CA . GLU A 1 92 ? 13.909 -5.728 -32.512 1.00 71.31 92 GLU A CA 1
ATOM 688 C C . GLU A 1 92 ? 13.042 -6.623 -33.399 1.00 71.31 92 GLU A C 1
ATOM 690 O O . GLU A 1 92 ? 12.725 -7.766 -33.051 1.00 71.31 92 GLU A O 1
ATOM 695 N N . LYS A 1 93 ? 12.568 -6.074 -34.521 1.00 68.44 93 LYS A N 1
ATOM 696 C CA . LYS A 1 93 ? 11.823 -6.880 -35.482 1.00 68.44 93 LYS A CA 1
ATOM 697 C C . LYS A 1 93 ? 12.780 -7.947 -35.982 1.00 68.44 93 LYS A C 1
ATOM 699 O O . LYS A 1 93 ? 13.834 -7.613 -36.505 1.00 68.44 93 LYS A O 1
ATOM 704 N N . SER A 1 94 ? 12.386 -9.211 -35.865 1.00 70.88 94 SER A N 1
ATOM 705 C CA . SER A 1 94 ? 13.061 -10.290 -36.577 1.00 70.88 94 SER A CA 1
ATOM 706 C C . SER A 1 94 ? 12.886 -10.032 -38.075 1.00 70.88 94 SER A C 1
ATOM 708 O O . SER A 1 94 ? 11.843 -10.324 -38.662 1.00 70.88 94 SER A O 1
ATOM 710 N N . THR A 1 95 ? 13.868 -9.364 -38.671 1.00 75.12 95 THR A N 1
ATOM 711 C CA . THR A 1 95 ? 13.995 -9.186 -40.112 1.00 75.12 95 THR A CA 1
ATOM 712 C C . THR A 1 95 ? 14.856 -10.327 -40.647 1.00 75.12 95 THR A C 1
ATOM 714 O O . THR A 1 95 ? 15.686 -10.894 -39.941 1.00 75.12 95 THR A O 1
ATOM 717 N N . ALA A 1 96 ? 14.669 -10.694 -41.916 1.00 82.12 96 ALA A N 1
ATOM 718 C CA . ALA A 1 96 ? 15.576 -11.625 -42.595 1.00 82.12 96 ALA A CA 1
ATOM 719 C C . ALA A 1 96 ? 16.913 -10.955 -42.985 1.00 82.12 96 ALA A C 1
ATOM 721 O O . ALA A 1 96 ? 17.711 -11.543 -43.714 1.00 82.12 96 ALA A O 1
ATOM 722 N N . SER A 1 97 ? 17.137 -9.715 -42.541 1.00 81.75 97 SER A N 1
ATOM 723 C CA . SER A 1 97 ? 18.350 -8.951 -42.787 1.00 81.75 97 SER A CA 1
ATOM 724 C C . SER A 1 97 ? 19.524 -9.633 -42.091 1.00 81.75 97 SER A C 1
ATOM 726 O O . SER A 1 97 ? 19.507 -9.848 -40.885 1.00 81.75 97 SER A O 1
ATOM 728 N N . TRP A 1 98 ? 20.564 -9.967 -42.849 1.00 76.69 98 TRP A N 1
ATOM 729 C CA . TRP A 1 98 ? 21.827 -10.435 -42.268 1.00 76.69 98 TRP A CA 1
ATOM 730 C C . TRP A 1 98 ? 22.737 -9.272 -41.858 1.00 76.69 98 TRP A C 1
ATOM 732 O O . TRP A 1 98 ? 23.578 -9.438 -40.981 1.00 76.69 98 TRP A O 1
ATOM 742 N N . VAL A 1 99 ? 22.570 -8.104 -42.490 1.00 82.19 99 VAL A N 1
ATOM 743 C CA . VAL A 1 99 ? 23.300 -6.862 -42.210 1.00 82.19 99 VAL A CA 1
ATOM 744 C C . VAL A 1 99 ? 22.373 -5.680 -42.493 1.00 82.19 99 VAL A C 1
ATOM 746 O O . VAL A 1 99 ? 21.767 -5.619 -43.562 1.00 82.19 99 VAL A O 1
ATOM 749 N N . GLU A 1 100 ? 22.301 -4.724 -41.569 1.00 76.25 100 GLU A N 1
ATOM 750 C CA . GLU A 1 100 ? 21.681 -3.416 -41.794 1.00 76.25 100 GLU A CA 1
ATOM 751 C C . GLU A 1 100 ? 22.778 -2.349 -41.772 1.00 76.25 100 GLU A C 1
ATOM 753 O O . GLU A 1 100 ? 23.474 -2.176 -40.772 1.00 76.25 100 GLU A O 1
ATOM 758 N N . ILE A 1 101 ? 22.980 -1.674 -42.906 1.00 85.88 101 ILE A N 1
ATOM 759 C CA . ILE A 1 101 ? 23.955 -0.588 -43.030 1.00 85.88 101 ILE A CA 1
ATOM 760 C C . ILE A 1 101 ? 23.176 0.727 -42.970 1.00 85.88 101 ILE A C 1
ATOM 762 O O . ILE A 1 101 ? 22.385 0.983 -43.884 1.00 85.88 101 ILE A O 1
ATOM 766 N N . PRO A 1 102 ? 23.370 1.564 -41.936 1.00 77.94 102 PRO A N 1
ATOM 767 C CA . PRO A 1 102 ? 22.793 2.898 -41.925 1.00 77.94 102 PRO A CA 1
ATOM 768 C C . PRO A 1 102 ? 23.450 3.716 -43.041 1.00 77.94 102 PRO A C 1
ATOM 770 O O . PRO A 1 102 ? 24.665 3.910 -43.056 1.00 77.94 102 PRO A O 1
ATOM 773 N N . LEU A 1 103 ? 22.647 4.143 -44.014 1.00 80.69 103 LEU A N 1
ATOM 774 C CA . LEU A 1 103 ? 23.067 5.093 -45.034 1.00 80.69 103 LEU A CA 1
ATOM 775 C C . LEU A 1 103 ? 22.601 6.478 -44.596 1.00 80.69 103 LEU A C 1
ATOM 777 O O . LEU A 1 103 ? 21.409 6.775 -44.652 1.00 80.69 103 LEU A O 1
ATOM 781 N N . ASP A 1 104 ? 23.549 7.311 -44.180 1.00 73.94 104 ASP A N 1
ATOM 782 C CA . ASP A 1 104 ? 23.330 8.746 -44.030 1.00 73.94 104 ASP A CA 1
ATOM 783 C C . ASP A 1 104 ? 23.354 9.373 -45.438 1.00 73.94 104 ASP A C 1
ATOM 785 O O . ASP A 1 104 ? 24.422 9.700 -45.960 1.00 73.94 104 ASP A O 1
ATOM 789 N N . LEU A 1 105 ? 22.187 9.444 -46.092 1.00 59.75 105 LEU A N 1
ATOM 790 C CA . LEU A 1 105 ? 21.977 10.150 -47.369 1.00 59.75 105 LEU A CA 1
ATOM 791 C C . LEU A 1 105 ? 21.458 11.572 -47.142 1.00 59.75 105 LEU A C 1
ATOM 793 O O . LEU A 1 105 ? 20.541 11.735 -46.306 1.00 59.75 105 LEU A O 1
#

Secondary structure (DSSP, 8-state):
------TT---EEEE---GGGGGHHHHHHHHHHHTT----EEEESTHHHHHHHHHHTT--HHHHHHHHHSHHHHHHHHT---GGG--GGGSPP--S-S-------

Sequence (105 aa):
MLSLSSVGQSVGLVLSGGGSKGLAHIGVIKALEERQIPIDFITGTSTGAIIGGLYASGYTAEEIQAIFLSDEFIDLMRGIKDEDYNYYFKKEKSTASWVEIPLDL

pLDDT: mean 87.62, std 13.78, range [38.38, 98.56]

Foldseek 3Di:
DDDPPDPDDAAEAEQEDDPPVSLCVLVVQQVCVVVVNDHPHYDYDDSSRVLRVCVVVPDHSVRSVVVCVDPVNVCVVVVNDDPVPDDPVRDDPPDPDPDDDDDPD

Radius of gyration: 22.37 Å; chains: 1; bounding box: 49×23×73 Å